Protein AF-A0A2U1USF0-F1 (afdb_monomer_lite)

Secondary structure (DSSP, 8-state):
---EE-SS-EEE---TTHHHHHHHHHH-TTTTTTS----SHHHHHHHHHHHHHHHTTS-----EESSS-----SSSSS--

InterPro domains:
  IPR000182 GNAT domain [PF13302] (8-55)
  IPR016181 Acyl-CoA N-acyltransferase [SSF55729] (1-57)

Sequence (80 aa):
MQTLFSPRLILRQWQPADRGAFAMICADPQAMEFLLPLPTADDSNGWIDRQIAHQATFIIIFSAGQERSCVLAYLLYKGE

Radius of gyration: 12.66 Å; chains: 1; bounding box: 35×25×28 Å

Foldseek 3Di:
DDWDDDPQWIQDQDDPVCLVVQQVCLCDCVLCVPADHQPDSVSSVVVSVVVVVVVVPDDDGDGDTPDDDDHDDRPDPPDD

Structure (mmCIF, N/CA/C/O backbone):
data_AF-A0A2U1USF0-F1
#
_entry.id   AF-A0A2U1USF0-F1
#
loop_
_atom_site.group_PDB
_atom_site.id
_atom_site.type_symbol
_atom_site.label_atom_id
_atom_site.label_alt_id
_atom_site.label_comp_id
_atom_site.label_asym_id
_atom_site.label_entity_id
_atom_site.label_seq_id
_atom_site.pdbx_PDB_ins_code
_atom_site.Cartn_x
_atom_site.Cartn_y
_atom_site.Cartn_z
_atom_site.occupancy
_atom_site.B_iso_or_equiv
_atom_site.auth_seq_id
_atom_site.auth_comp_id
_atom_site.auth_asym_id
_atom_site.auth_atom_id
_atom_site.pdbx_PDB_model_num
ATOM 1 N N . MET A 1 1 ? -0.767 -7.622 18.648 1.00 60.47 1 MET A N 1
ATOM 2 C CA . MET A 1 1 ? -0.838 -6.176 18.335 1.00 60.47 1 MET A CA 1
ATOM 3 C C . MET A 1 1 ? -2.295 -5.725 18.429 1.00 60.47 1 MET A C 1
ATOM 5 O O . MET A 1 1 ? -3.163 -6.536 18.130 1.00 60.47 1 MET A O 1
ATOM 9 N N . GLN A 1 2 ? -2.573 -4.502 18.890 1.00 69.62 2 GLN A N 1
ATOM 10 C CA . GLN A 1 2 ? -3.935 -4.017 19.170 1.00 69.62 2 GLN A CA 1
ATOM 11 C C . GLN A 1 2 ? -4.526 -3.261 17.967 1.00 69.62 2 GLN A C 1
ATOM 13 O O . GLN A 1 2 ? -3.820 -2.493 17.323 1.00 69.62 2 GLN A O 1
ATOM 18 N N . THR A 1 3 ? -5.812 -3.478 17.673 1.00 74.88 3 THR A N 1
ATOM 19 C CA . THR A 1 3 ? -6.579 -2.679 16.694 1.00 74.88 3 THR A CA 1
ATOM 20 C C . THR A 1 3 ? -7.209 -1.486 17.410 1.00 74.88 3 THR A C 1
ATOM 22 O O . THR A 1 3 ? -7.772 -1.667 18.492 1.00 74.88 3 THR A O 1
ATOM 25 N N . LEU A 1 4 ? -7.124 -0.286 16.828 1.00 76.31 4 LEU A N 1
ATOM 26 C CA . LEU A 1 4 ? -7.758 0.925 17.366 1.00 76.31 4 LEU A CA 1
ATOM 27 C C . LEU A 1 4 ? -8.986 1.303 16.536 1.00 76.31 4 LEU A C 1
ATOM 29 O O . LEU A 1 4 ? -9.017 1.111 15.323 1.00 76.31 4 LEU A O 1
ATOM 33 N N . PHE A 1 5 ? -9.999 1.848 17.200 1.00 78.75 5 PHE A N 1
ATOM 34 C CA . PHE A 1 5 ? -11.280 2.186 16.589 1.00 78.75 5 PHE A CA 1
ATOM 35 C C . PHE A 1 5 ? -11.635 3.645 16.866 1.00 78.75 5 PHE A C 1
ATOM 37 O O . PHE A 1 5 ? -11.353 4.186 17.933 1.00 78.75 5 PHE A O 1
ATOM 44 N N . SER A 1 6 ? -12.308 4.256 15.903 1.00 75.88 6 SER A N 1
ATOM 45 C CA . SER A 1 6 ? -13.017 5.527 16.013 1.00 75.88 6 SER A CA 1
ATOM 46 C C . SER A 1 6 ? -14.364 5.384 15.289 1.00 75.88 6 SER A C 1
ATOM 48 O O . SER A 1 6 ? -14.551 4.408 14.561 1.00 75.88 6 SER A O 1
ATOM 50 N N . PRO A 1 7 ? -15.300 6.340 15.413 1.00 86.06 7 PRO A N 1
ATOM 51 C CA . PRO A 1 7 ? -16.606 6.233 14.758 1.00 86.06 7 PRO A CA 1
ATOM 52 C C . PRO A 1 7 ? -16.569 6.089 13.228 1.00 86.06 7 PRO A C 1
ATOM 54 O O . PRO A 1 7 ? -17.535 5.607 12.651 1.00 86.06 7 PRO A O 1
ATOM 57 N N . ARG A 1 8 ? -15.484 6.525 12.573 1.00 70.81 8 ARG A N 1
ATOM 58 C CA . ARG A 1 8 ? -15.343 6.513 11.104 1.00 70.81 8 ARG A CA 1
ATOM 59 C C . ARG A 1 8 ? -14.183 5.660 10.596 1.00 70.81 8 ARG A C 1
ATOM 61 O O . ARG A 1 8 ? -14.152 5.293 9.434 1.00 70.81 8 ARG A O 1
ATOM 68 N N . LEU A 1 9 ? -13.210 5.348 11.452 1.00 76.31 9 LEU A N 1
ATOM 69 C CA . LEU A 1 9 ? -11.970 4.697 11.034 1.00 76.31 9 LEU A CA 1
ATOM 70 C C . LEU A 1 9 ? -11.576 3.573 11.980 1.00 76.31 9 LEU A C 1
ATOM 72 O O . LEU A 1 9 ? -11.645 3.712 13.204 1.00 76.31 9 LEU A O 1
ATOM 76 N N . ILE A 1 10 ? -11.086 2.496 11.375 1.00 75.19 10 ILE A N 1
ATOM 77 C CA . ILE A 1 10 ? -10.435 1.372 12.038 1.00 75.19 10 ILE A CA 1
ATOM 78 C C . ILE A 1 10 ? -8.958 1.434 11.684 1.00 75.19 10 ILE A C 1
ATOM 80 O O . ILE A 1 10 ? -8.602 1.636 10.527 1.00 75.19 10 ILE A O 1
ATOM 84 N N . LEU A 1 11 ? -8.117 1.230 12.684 1.00 74.44 11 LEU A N 1
ATOM 85 C CA . LEU A 1 11 ? -6.674 1.2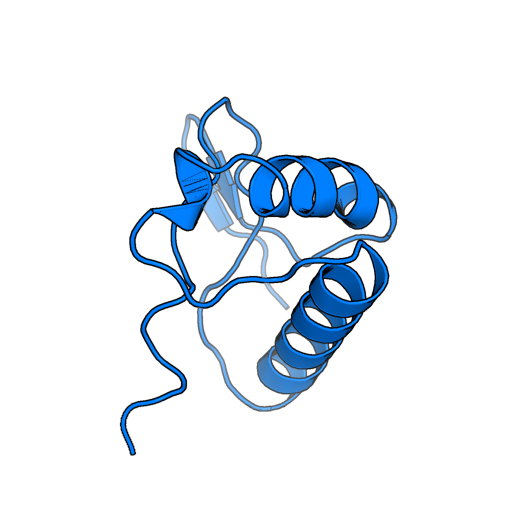31 12.577 1.00 74.44 11 LEU A CA 1
ATOM 86 C C . LEU A 1 11 ? -6.193 -0.187 12.929 1.00 74.44 11 LEU A C 1
ATOM 88 O O . LEU A 1 11 ? -6.090 -0.551 14.102 1.00 74.44 11 LEU A O 1
ATOM 92 N N . ARG A 1 12 ? -5.995 -1.017 11.899 1.00 81.06 12 ARG A N 1
ATOM 93 C CA . ARG A 1 12 ? -5.587 -2.430 11.988 1.00 81.06 12 ARG A CA 1
ATOM 94 C C . ARG A 1 12 ? -4.263 -2.732 11.275 1.00 81.06 12 ARG A C 1
ATOM 96 O O . ARG A 1 12 ? -3.851 -2.024 10.362 1.00 81.06 12 ARG A O 1
ATOM 103 N N . GLN A 1 13 ? -3.643 -3.864 11.605 1.00 81.12 13 GLN A N 1
ATOM 104 C CA . GLN A 1 13 ? -2.496 -4.353 10.834 1.00 81.12 13 GLN A CA 1
ATOM 105 C C . GLN A 1 13 ? -2.801 -4.466 9.333 1.00 81.12 13 GLN A C 1
ATOM 107 O O . GLN A 1 13 ? -3.930 -4.788 8.935 1.00 81.12 13 GLN A O 1
ATOM 112 N N . TRP A 1 14 ? -1.757 -4.235 8.533 1.00 81.38 14 TRP A N 1
ATOM 113 C CA . TRP A 1 14 ? -1.750 -4.499 7.098 1.00 81.38 14 TRP A CA 1
ATOM 114 C C . TRP A 1 14 ? -2.141 -5.951 6.816 1.00 81.38 14 TRP A C 1
ATOM 116 O O . TRP A 1 14 ? -1.709 -6.873 7.508 1.00 81.38 14 TRP A O 1
ATOM 126 N N . GLN A 1 15 ? -2.961 -6.143 5.791 1.00 83.50 15 GLN A N 1
ATOM 127 C CA . GLN A 1 15 ? -3.404 -7.439 5.293 1.00 83.50 15 GLN A CA 1
ATOM 128 C C . GLN A 1 15 ? -3.004 -7.586 3.821 1.00 83.50 15 GLN A C 1
ATOM 130 O O . GLN A 1 15 ? -2.884 -6.582 3.116 1.00 83.50 15 GLN A O 1
ATOM 135 N N . PRO A 1 16 ? -2.863 -8.820 3.300 1.00 87.69 16 PRO A N 1
ATOM 136 C CA . PRO A 1 16 ? -2.561 -9.038 1.885 1.00 87.69 16 PRO A CA 1
ATOM 137 C C . PRO A 1 16 ? -3.525 -8.320 0.927 1.00 87.69 16 PRO A C 1
ATOM 139 O O . PRO A 1 16 ? -3.103 -7.836 -0.119 1.00 87.69 16 PRO A O 1
ATOM 142 N N . ALA A 1 17 ? -4.799 -8.190 1.315 1.00 84.62 17 ALA A N 1
ATOM 143 C CA . ALA A 1 17 ? -5.829 -7.508 0.531 1.00 84.62 17 ALA A CA 1
ATOM 144 C C . ALA A 1 17 ? -5.597 -5.991 0.368 1.00 84.62 17 ALA A C 1
ATOM 146 O O . ALA A 1 17 ? -6.105 -5.398 -0.580 1.00 84.62 17 ALA A O 1
ATOM 147 N N . ASP A 1 18 ? -4.815 -5.359 1.248 1.00 83.06 18 ASP A N 1
ATOM 148 C CA . ASP A 1 18 ? -4.584 -3.908 1.217 1.00 83.06 18 ASP A CA 1
ATOM 149 C C . ASP A 1 18 ? -3.576 -3.494 0.136 1.00 83.06 18 ASP A C 1
ATOM 151 O O . ASP A 1 18 ? -3.548 -2.337 -0.280 1.00 83.06 18 ASP A O 1
ATOM 155 N N . ARG A 1 19 ? -2.755 -4.440 -0.341 1.00 88.19 19 ARG A N 1
ATOM 156 C CA . ARG A 1 19 ? -1.644 -4.184 -1.269 1.00 88.19 19 ARG A CA 1
ATOM 157 C C . ARG A 1 19 ? -2.101 -3.559 -2.582 1.00 88.19 19 ARG A C 1
ATOM 159 O O . ARG A 1 19 ? -1.516 -2.579 -3.028 1.00 88.19 19 ARG A O 1
ATOM 166 N N . GLY A 1 20 ? -3.174 -4.090 -3.170 1.00 87.44 20 GLY A N 1
ATOM 167 C CA . GLY A 1 20 ? -3.711 -3.574 -4.431 1.00 87.44 20 GLY A CA 1
ATOM 168 C C . GLY A 1 20 ? -4.247 -2.149 -4.293 1.00 87.44 20 GLY A C 1
ATOM 169 O O . GLY A 1 20 ? -3.923 -1.284 -5.101 1.00 87.44 20 GLY A O 1
ATOM 170 N N . ALA A 1 21 ? -5.017 -1.885 -3.233 1.00 85.19 21 ALA A N 1
ATOM 171 C CA . ALA A 1 21 ? -5.544 -0.550 -2.954 1.00 85.19 21 ALA A CA 1
ATOM 172 C C . ALA A 1 21 ? -4.424 0.462 -2.681 1.00 85.19 21 ALA A C 1
ATOM 174 O O . ALA A 1 21 ? -4.463 1.579 -3.192 1.00 85.19 21 ALA A O 1
ATOM 175 N N . PHE A 1 22 ? -3.403 0.058 -1.927 1.00 85.50 22 PHE A N 1
ATOM 176 C CA . PHE A 1 22 ? -2.257 0.908 -1.632 1.00 85.50 22 PHE A CA 1
ATOM 177 C C . PHE A 1 22 ? -1.419 1.219 -2.878 1.00 85.50 22 PHE A C 1
ATOM 179 O O . PHE A 1 22 ? -1.084 2.377 -3.099 1.00 85.50 22 PHE A O 1
ATOM 186 N N . ALA A 1 23 ? -1.150 0.230 -3.736 1.00 89.44 23 ALA A N 1
ATOM 187 C CA . ALA A 1 23 ? -0.434 0.453 -4.992 1.00 89.44 23 ALA A CA 1
ATOM 188 C C . ALA A 1 23 ? -1.167 1.445 -5.914 1.00 89.44 23 ALA A C 1
ATOM 190 O O . ALA A 1 23 ? -0.521 2.281 -6.538 1.00 89.44 23 ALA A O 1
ATOM 191 N N . MET A 1 24 ? -2.507 1.410 -5.961 1.00 86.19 24 MET A N 1
ATOM 192 C CA . MET A 1 24 ? -3.289 2.401 -6.716 1.00 86.19 24 MET A CA 1
ATOM 193 C C . MET A 1 24 ? -3.132 3.820 -6.158 1.00 86.19 24 MET A C 1
ATOM 195 O O . MET A 1 24 ? -3.016 4.759 -6.937 1.00 86.19 24 MET A O 1
ATOM 199 N N . ILE A 1 25 ? -3.087 3.978 -4.831 1.00 84.25 25 ILE A N 1
ATOM 200 C CA . ILE A 1 25 ? -2.825 5.276 -4.189 1.00 84.25 25 ILE A CA 1
ATOM 201 C C . ILE A 1 25 ? -1.404 5.751 -4.515 1.00 84.25 25 ILE A C 1
ATOM 203 O O . ILE A 1 25 ? -1.212 6.905 -4.873 1.00 84.25 25 ILE A O 1
ATOM 207 N N . CYS A 1 26 ? -0.409 4.864 -4.439 1.00 87.62 26 CYS A N 1
ATOM 208 C CA . CYS A 1 26 ? 0.977 5.189 -4.786 1.00 87.62 26 CYS A CA 1
ATOM 209 C C . CYS A 1 26 ? 1.180 5.524 -6.270 1.00 87.62 26 CYS A C 1
ATOM 211 O O . CYS A 1 26 ? 2.149 6.195 -6.611 1.00 87.62 26 CYS A O 1
ATOM 213 N N . ALA A 1 27 ? 0.300 5.049 -7.149 1.00 89.50 27 ALA A N 1
ATOM 214 C CA . ALA A 1 27 ? 0.334 5.369 -8.570 1.00 89.50 27 ALA A CA 1
ATOM 215 C C . ALA A 1 27 ? -0.354 6.705 -8.902 1.00 89.50 27 ALA A C 1
ATOM 217 O O . ALA A 1 27 ? -0.153 7.219 -10.001 1.00 89.50 27 ALA A O 1
ATOM 218 N N . A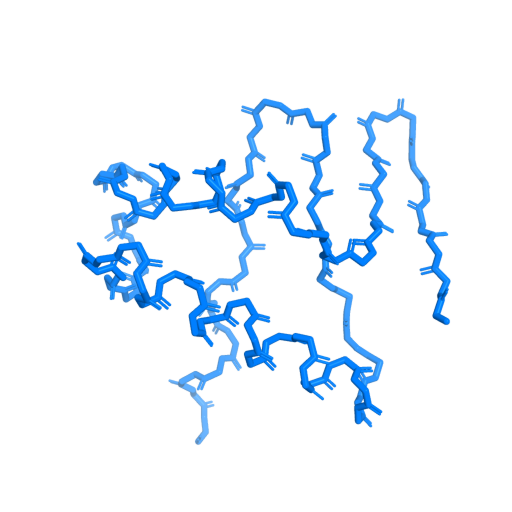SP A 1 28 ? -1.159 7.261 -7.989 1.00 87.75 28 ASP A N 1
ATOM 219 C CA . ASP A 1 28 ? -1.845 8.538 -8.184 1.00 87.75 28 ASP A CA 1
ATOM 220 C C . ASP A 1 28 ? -0.861 9.714 -8.003 1.00 87.75 28 ASP A C 1
ATOM 222 O O . ASP A 1 28 ? -0.385 9.958 -6.887 1.00 87.75 28 ASP A O 1
ATOM 226 N N . PRO A 1 29 ? -0.562 10.489 -9.066 1.00 88.56 29 PRO A N 1
ATOM 227 C CA . PRO A 1 29 ? 0.359 11.620 -8.981 1.00 88.56 29 PRO A CA 1
ATOM 228 C C . PRO A 1 29 ? -0.097 12.702 -7.998 1.00 88.56 29 PRO A C 1
ATOM 230 O O . PRO A 1 29 ? 0.750 13.372 -7.412 1.00 88.56 29 PRO A O 1
ATOM 233 N N . GLN A 1 30 ? -1.409 12.869 -7.796 1.00 88.12 30 GLN A N 1
ATOM 234 C CA . GLN A 1 30 ? -1.938 13.840 -6.839 1.00 88.12 30 GLN A CA 1
ATOM 235 C C . GLN A 1 30 ? -1.695 13.379 -5.398 1.00 88.12 30 GLN A C 1
ATOM 237 O O . GLN A 1 30 ? -1.308 14.176 -4.547 1.00 88.12 30 GLN A O 1
ATOM 242 N N . ALA A 1 31 ? -1.874 12.087 -5.118 1.00 83.38 31 ALA A N 1
ATOM 243 C CA . ALA 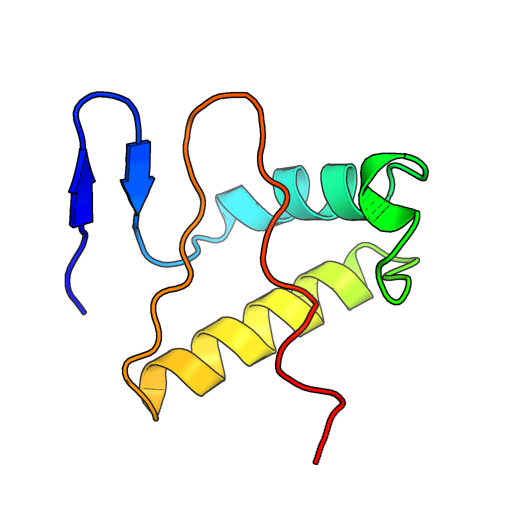A 1 31 ? -1.585 11.524 -3.801 1.00 83.38 31 ALA A CA 1
ATOM 244 C C . ALA A 1 31 ? -0.082 11.558 -3.468 1.00 83.38 31 ALA A C 1
ATOM 246 O O . ALA A 1 31 ? 0.291 11.679 -2.299 1.00 83.38 31 ALA A O 1
ATOM 247 N N . MET A 1 32 ? 0.774 11.468 -4.491 1.00 86.31 32 MET A N 1
ATOM 248 C CA . MET A 1 32 ? 2.230 11.394 -4.358 1.00 86.31 32 MET A CA 1
ATOM 249 C C . MET A 1 32 ? 2.966 12.729 -4.543 1.00 86.31 32 MET A C 1
ATOM 251 O O . MET A 1 32 ? 4.190 12.734 -4.443 1.00 86.31 32 MET A O 1
ATOM 255 N N . GLU A 1 33 ? 2.266 13.850 -4.763 1.00 88.88 33 GLU A N 1
ATOM 256 C CA . GLU A 1 33 ? 2.847 15.164 -5.115 1.00 88.88 33 GLU A CA 1
ATOM 257 C C . GLU A 1 33 ? 4.015 15.596 -4.205 1.00 88.88 33 GLU A C 1
ATOM 259 O O . GLU A 1 33 ? 4.991 16.186 -4.667 1.00 88.88 33 GLU A O 1
ATOM 264 N N . PHE A 1 34 ? 3.944 15.248 -2.917 1.00 87.69 34 PHE A N 1
ATOM 265 C CA . PHE A 1 34 ? 4.931 15.626 -1.898 1.00 87.69 34 PHE A CA 1
ATOM 266 C C . PHE A 1 34 ? 5.675 14.433 -1.277 1.00 87.69 34 PHE A C 1
ATOM 268 O O . PHE A 1 34 ? 6.349 14.587 -0.256 1.00 87.69 34 PHE A O 1
ATOM 275 N N . LEU A 1 35 ? 5.522 13.232 -1.836 1.00 82.94 35 LEU A N 1
ATOM 276 C CA . LEU A 1 35 ? 6.073 11.987 -1.290 1.00 82.94 35 LEU A CA 1
ATOM 277 C C . LEU A 1 35 ? 7.192 11.461 -2.198 1.00 82.94 35 LEU A C 1
ATOM 279 O O . LEU A 1 35 ? 7.246 11.797 -3.380 1.00 82.94 35 LEU A O 1
ATOM 283 N N . LEU A 1 36 ? 8.099 10.618 -1.675 1.00 84.31 36 LEU A N 1
ATOM 284 C CA . LEU A 1 36 ? 9.034 9.947 -2.588 1.00 84.31 36 LEU A CA 1
ATOM 285 C C . LEU A 1 36 ? 8.247 8.923 -3.410 1.00 84.31 36 LEU A C 1
ATOM 287 O O . LEU A 1 36 ? 7.455 8.174 -2.836 1.00 84.31 36 LEU A O 1
ATOM 291 N N . PRO A 1 37 ? 8.469 8.862 -4.727 1.00 82.62 37 PRO A N 1
ATOM 292 C CA . PRO A 1 37 ? 7.692 8.001 -5.598 1.00 82.62 37 PRO A CA 1
ATOM 293 C C . PRO A 1 37 ? 7.931 6.517 -5.294 1.00 82.62 37 PRO A C 1
ATOM 295 O O . PRO A 1 37 ? 9.058 6.092 -5.034 1.00 82.62 37 PRO A O 1
ATOM 298 N N . LEU A 1 38 ? 6.857 5.734 -5.399 1.00 89.62 38 LEU A N 1
ATOM 299 C CA . LEU A 1 38 ? 6.861 4.271 -5.433 1.00 89.62 38 LEU A CA 1
ATOM 300 C C . LEU A 1 38 ? 6.314 3.859 -6.811 1.00 89.62 38 LEU A C 1
ATOM 302 O O . LEU A 1 38 ? 5.110 3.655 -6.951 1.00 89.62 38 LEU A O 1
ATOM 306 N N . PRO A 1 39 ? 7.163 3.857 -7.857 1.00 81.88 39 PRO A N 1
ATOM 307 C CA . PRO A 1 39 ? 6.714 3.825 -9.251 1.00 81.88 39 PRO A CA 1
ATOM 308 C C . PRO A 1 39 ? 6.120 2.481 -9.679 1.00 81.88 39 PRO A C 1
ATOM 310 O O . PRO A 1 39 ? 5.438 2.413 -10.701 1.00 81.88 39 PRO A O 1
ATOM 313 N N . THR A 1 40 ? 6.381 1.410 -8.929 1.00 92.75 40 THR A N 1
ATOM 314 C CA . THR A 1 40 ? 5.867 0.072 -9.224 1.00 92.75 40 THR A CA 1
ATOM 315 C C . THR A 1 40 ? 5.057 -0.490 -8.059 1.00 92.75 40 THR A C 1
ATOM 317 O O . THR A 1 40 ? 5.260 -0.134 -6.898 1.00 92.75 40 THR A O 1
ATOM 320 N N . ALA A 1 41 ? 4.162 -1.435 -8.361 1.00 91.38 41 ALA A N 1
ATOM 321 C CA . ALA A 1 41 ? 3.433 -2.168 -7.327 1.00 91.38 41 ALA A CA 1
ATOM 322 C C . ALA A 1 41 ? 4.380 -2.937 -6.384 1.00 91.38 41 ALA A C 1
ATOM 324 O O . ALA A 1 41 ? 4.073 -3.089 -5.202 1.00 91.38 41 ALA A O 1
ATOM 325 N N . ASP A 1 42 ? 5.538 -3.382 -6.879 1.00 95.06 42 ASP A N 1
ATOM 326 C CA . ASP A 1 42 ? 6.556 -4.054 -6.068 1.00 95.06 42 ASP A CA 1
ATOM 327 C C . ASP A 1 42 ? 7.235 -3.094 -5.085 1.00 95.06 42 ASP A C 1
ATOM 329 O O . ASP A 1 42 ? 7.467 -3.468 -3.934 1.00 95.06 42 ASP A O 1
ATOM 333 N N . ASP A 1 43 ? 7.457 -1.834 -5.470 1.00 92.69 43 ASP A N 1
ATOM 334 C CA . ASP A 1 43 ? 7.960 -0.802 -4.555 1.00 92.69 43 ASP A CA 1
ATOM 335 C C . ASP A 1 43 ? 6.955 -0.525 -3.428 1.00 92.69 43 ASP A C 1
ATOM 337 O O . ASP A 1 43 ? 7.329 -0.483 -2.249 1.00 92.69 43 ASP A O 1
ATOM 341 N N . SER A 1 44 ? 5.665 -0.413 -3.764 1.00 91.50 44 SER A N 1
ATOM 342 C CA . SER A 1 44 ? 4.579 -0.294 -2.781 1.00 91.50 44 SER A CA 1
ATOM 343 C C . SER A 1 44 ? 4.500 -1.510 -1.857 1.00 91.50 44 SER A C 1
ATOM 345 O O . SER A 1 44 ? 4.340 -1.361 -0.642 1.00 91.50 44 SER A O 1
ATOM 347 N N . ASN A 1 45 ? 4.664 -2.716 -2.402 1.00 93.06 45 ASN A N 1
ATOM 348 C CA . ASN A 1 45 ? 4.673 -3.952 -1.626 1.00 93.06 45 ASN A CA 1
ATOM 349 C C . ASN A 1 45 ? 5.862 -4.028 -0.668 1.00 93.06 45 ASN A C 1
ATOM 351 O O . ASN A 1 45 ? 5.667 -4.352 0.506 1.00 93.06 45 ASN A O 1
ATOM 355 N N . GLY A 1 46 ? 7.058 -3.677 -1.140 1.00 92.00 46 GLY A N 1
ATOM 356 C CA . GLY A 1 46 ? 8.263 -3.630 -0.320 1.00 92.00 46 GLY A CA 1
ATOM 357 C C . GLY A 1 46 ? 8.194 -2.548 0.757 1.00 92.00 46 GLY A C 1
ATOM 358 O O . GLY A 1 46 ? 8.785 -2.697 1.827 1.00 92.00 46 GLY A O 1
ATOM 359 N N . TRP A 1 47 ? 7.455 -1.460 0.528 1.00 89.19 47 TRP A N 1
ATOM 360 C CA . TRP A 1 47 ? 7.162 -0.481 1.574 1.00 89.19 47 TRP A CA 1
ATOM 361 C C . TRP A 1 47 ? 6.257 -1.072 2.666 1.00 89.19 47 TRP A C 1
ATOM 363 O O . TRP A 1 47 ? 6.594 -0.963 3.844 1.00 89.19 47 TRP A O 1
ATOM 373 N N . ILE A 1 48 ? 5.177 -1.777 2.302 1.00 88.00 48 ILE A N 1
ATOM 374 C CA . ILE A 1 48 ? 4.318 -2.488 3.271 1.00 88.00 48 ILE A CA 1
ATOM 375 C C . ILE A 1 48 ? 5.133 -3.501 4.088 1.00 88.00 48 ILE A C 1
ATOM 377 O O . ILE A 1 48 ? 4.983 -3.557 5.309 1.00 88.00 48 ILE A O 1
ATOM 381 N N . ASP A 1 49 ? 6.029 -4.257 3.450 1.00 90.69 49 ASP A N 1
ATOM 382 C CA . ASP A 1 49 ? 6.872 -5.240 4.143 1.00 90.69 49 ASP A CA 1
ATOM 383 C C . ASP A 1 49 ? 7.778 -4.579 5.187 1.00 90.69 49 ASP A C 1
ATOM 385 O O . ASP A 1 49 ? 7.882 -5.064 6.317 1.00 90.69 49 ASP A O 1
ATOM 389 N N . ARG A 1 50 ? 8.372 -3.424 4.853 1.00 85.75 50 ARG A N 1
ATOM 390 C CA . ARG A 1 50 ? 9.150 -2.623 5.811 1.00 85.75 50 ARG A CA 1
ATOM 391 C C . ARG A 1 50 ? 8.295 -2.154 6.984 1.00 85.75 50 ARG A C 1
ATOM 393 O O . ARG A 1 50 ? 8.755 -2.229 8.120 1.00 85.75 50 ARG A O 1
ATOM 400 N N . GLN A 1 51 ? 7.057 -1.728 6.737 1.00 82.94 51 GLN A N 1
ATOM 401 C CA . GLN A 1 51 ? 6.147 -1.303 7.804 1.00 82.94 51 GLN A CA 1
ATOM 402 C C . GLN A 1 51 ? 5.752 -2.464 8.724 1.00 82.94 51 GLN A C 1
ATOM 404 O O . GLN A 1 51 ? 5.744 -2.295 9.944 1.00 82.94 51 GLN A O 1
ATOM 409 N N . ILE A 1 52 ? 5.472 -3.646 8.169 1.00 81.75 52 ILE A N 1
ATOM 410 C CA . ILE A 1 52 ? 5.177 -4.858 8.950 1.00 81.75 52 ILE A CA 1
ATOM 411 C C . ILE A 1 52 ? 6.390 -5.250 9.803 1.00 81.75 52 ILE A C 1
ATOM 413 O O . ILE A 1 52 ? 6.241 -5.505 10.999 1.00 81.75 52 ILE A O 1
ATOM 417 N N . ALA A 1 53 ? 7.592 -5.249 9.218 1.00 81.44 53 ALA A N 1
ATOM 418 C CA . ALA A 1 53 ? 8.828 -5.548 9.938 1.00 81.44 53 ALA A CA 1
ATOM 419 C C . ALA A 1 53 ? 9.100 -4.529 11.059 1.00 81.44 53 ALA A C 1
ATOM 421 O O . ALA A 1 53 ? 9.429 -4.914 12.178 1.00 81.44 53 ALA A O 1
ATOM 422 N N . HIS A 1 54 ? 8.891 -3.237 10.795 1.00 73.06 54 HIS A N 1
ATOM 423 C CA . HIS A 1 54 ? 9.080 -2.172 11.778 1.00 73.06 54 HIS A CA 1
ATOM 424 C C . HIS A 1 54 ? 8.091 -2.273 12.955 1.00 73.06 54 HIS A C 1
ATOM 426 O O . HIS A 1 54 ? 8.482 -2.103 14.111 1.00 73.06 54 HIS A O 1
ATOM 432 N N . GLN A 1 55 ? 6.823 -2.609 12.690 1.00 63.50 55 GLN A N 1
ATOM 433 C CA . GLN A 1 55 ? 5.802 -2.829 13.727 1.00 63.50 55 GLN A CA 1
ATOM 434 C C . GLN A 1 55 ? 6.121 -4.008 14.655 1.00 63.50 55 GLN A C 1
ATOM 436 O O . GLN A 1 55 ? 5.657 -4.030 15.796 1.00 63.50 55 GLN A O 1
ATOM 441 N N . ALA A 1 56 ? 6.908 -4.983 14.194 1.00 58.88 56 ALA A N 1
ATOM 442 C CA . ALA A 1 56 ? 7.370 -6.081 15.036 1.00 58.88 56 ALA A CA 1
ATOM 443 C C . ALA A 1 56 ? 8.433 -5.636 16.061 1.00 58.88 56 ALA A C 1
ATOM 445 O O . ALA A 1 56 ? 8.641 -6.330 17.054 1.00 58.88 56 ALA A O 1
ATOM 446 N N . THR A 1 57 ? 9.096 -4.494 15.839 1.00 45.84 57 THR A N 1
ATOM 447 C CA . THR A 1 57 ? 10.208 -4.000 16.669 1.00 45.84 57 THR A CA 1
ATOM 448 C C . THR A 1 57 ? 9.838 -2.773 17.513 1.00 45.84 57 THR A C 1
ATOM 450 O O . THR A 1 57 ? 10.293 -2.674 18.650 1.00 45.84 57 THR A O 1
ATOM 453 N N . PHE A 1 58 ? 8.991 -1.862 17.017 1.00 39.38 58 PHE A N 1
ATOM 454 C CA . PHE A 1 58 ? 8.622 -0.619 17.710 1.00 39.38 58 PHE A CA 1
ATOM 455 C C . PHE A 1 58 ? 7.112 -0.336 17.638 1.00 39.38 58 PHE A C 1
ATOM 457 O O . PHE A 1 58 ? 6.475 -0.516 16.600 1.00 39.38 58 PHE A O 1
ATOM 464 N N . ILE A 1 59 ? 6.527 0.162 18.737 1.00 35.81 59 ILE A N 1
ATOM 465 C CA . ILE A 1 59 ? 5.123 0.605 18.784 1.00 35.81 59 ILE A CA 1
ATOM 466 C C . ILE A 1 59 ? 5.035 1.983 18.114 1.00 35.81 59 ILE A C 1
ATOM 468 O O . ILE A 1 59 ? 5.177 3.007 18.776 1.00 35.81 59 ILE A O 1
ATOM 472 N N . ILE A 1 60 ? 4.806 2.019 16.799 1.00 42.03 60 ILE A N 1
ATOM 473 C CA . ILE A 1 60 ? 4.369 3.232 16.092 1.00 42.03 60 ILE A CA 1
ATOM 474 C C . ILE A 1 60 ? 3.126 2.913 15.259 1.00 42.03 60 ILE A C 1
ATOM 476 O O . ILE A 1 60 ? 2.990 1.849 14.652 1.00 42.03 60 ILE A O 1
ATOM 480 N N . ILE A 1 61 ? 2.184 3.849 15.303 1.00 41.75 61 ILE A N 1
ATOM 481 C CA . ILE A 1 61 ? 0.799 3.716 14.881 1.00 41.75 61 ILE A CA 1
ATOM 482 C C . ILE A 1 61 ? 0.697 3.958 13.365 1.00 41.75 61 ILE A C 1
ATOM 484 O O . ILE A 1 61 ? 0.615 5.098 12.921 1.00 41.75 61 ILE A O 1
ATOM 488 N N . PHE A 1 62 ? 0.679 2.892 12.563 1.00 51.69 62 PHE A N 1
ATOM 489 C CA . PHE A 1 62 ? 0.377 2.969 11.130 1.00 51.69 62 PHE A CA 1
ATOM 490 C C . PHE A 1 62 ? -0.691 1.938 10.802 1.00 51.69 62 PHE A C 1
ATOM 49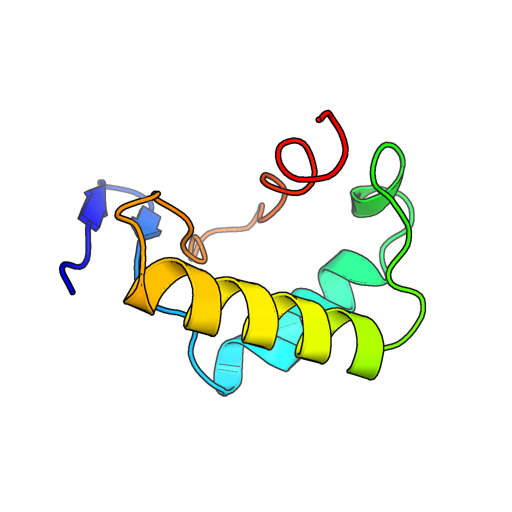2 O O . PHE A 1 62 ? -0.464 0.734 10.955 1.00 51.69 62 PHE A O 1
ATOM 499 N N . SER A 1 63 ? -1.867 2.367 10.363 1.00 46.00 63 SER A N 1
ATOM 500 C CA . SER A 1 63 ? -2.841 1.413 9.852 1.00 46.00 63 SER A CA 1
ATOM 501 C C . SER A 1 63 ? -3.735 1.996 8.780 1.00 46.00 63 SER A C 1
ATOM 503 O O . SER A 1 63 ? -4.026 3.190 8.769 1.00 46.00 63 SER A O 1
ATOM 505 N N . ALA A 1 64 ? -4.171 1.103 7.897 1.00 45.81 64 ALA A N 1
ATOM 506 C CA . ALA A 1 64 ? -5.078 1.391 6.803 1.00 45.81 64 ALA A CA 1
ATOM 507 C C . ALA A 1 64 ? -6.436 1.857 7.346 1.00 45.81 64 ALA A C 1
ATOM 509 O O . ALA A 1 64 ? -7.125 1.098 8.028 1.00 45.81 64 ALA A O 1
ATOM 510 N N . GLY A 1 65 ? -6.804 3.103 7.045 1.00 44.97 65 GLY A N 1
ATOM 511 C CA . GLY A 1 65 ? -8.112 3.660 7.367 1.00 44.97 65 GLY A CA 1
ATOM 512 C C . GLY A 1 65 ? -9.139 3.248 6.319 1.00 44.97 65 GLY A C 1
ATOM 513 O O . GLY A 1 65 ? -9.017 3.593 5.147 1.00 44.97 65 GLY A O 1
ATOM 514 N N . GLN A 1 66 ? -10.180 2.526 6.719 1.00 42.25 66 GLN A N 1
ATOM 515 C CA . GLN A 1 66 ? -11.259 2.157 5.806 1.00 42.25 66 GLN A CA 1
ATOM 516 C C . GLN A 1 66 ? -12.326 3.261 5.726 1.00 42.25 66 GLN A C 1
ATOM 518 O O . GLN A 1 66 ? -13.447 3.057 6.163 1.00 42.25 66 GLN A O 1
ATOM 523 N N . GLU A 1 67 ? -11.976 4.425 5.164 1.00 37.28 67 GLU A N 1
ATOM 524 C CA . GLU A 1 67 ? -12.933 5.368 4.556 1.00 37.28 67 GLU A CA 1
ATOM 525 C C . GLU A 1 67 ? -12.204 6.402 3.665 1.00 37.28 67 GLU A C 1
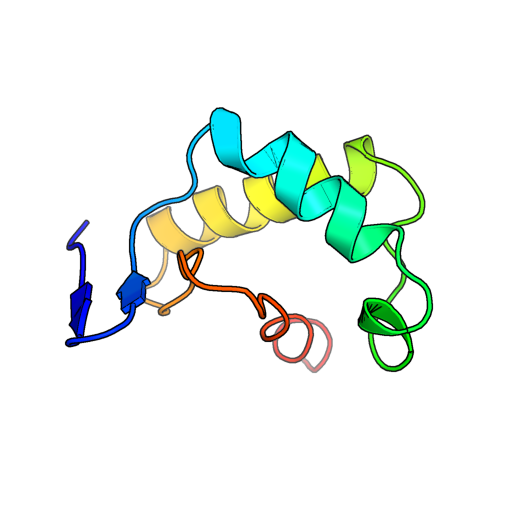ATOM 527 O O . GLU A 1 67 ? -11.428 7.211 4.158 1.00 37.28 67 GLU A O 1
ATOM 532 N N . ARG A 1 68 ? -12.441 6.318 2.344 1.00 36.66 68 ARG A N 1
ATOM 533 C CA . ARG A 1 68 ? -12.239 7.265 1.210 1.00 36.66 68 ARG A CA 1
ATOM 534 C C . ARG A 1 68 ? -11.071 8.278 1.124 1.00 36.66 68 ARG A C 1
ATOM 536 O O . ARG A 1 68 ? -10.974 8.905 0.078 1.00 36.66 68 ARG A O 1
ATOM 543 N N . SER A 1 69 ? -10.143 8.382 2.068 1.00 37.62 69 SER A N 1
ATOM 544 C CA . SER A 1 69 ? -8.906 9.166 1.907 1.00 37.62 69 SER A CA 1
ATOM 545 C C . SER A 1 69 ? -7.772 8.532 2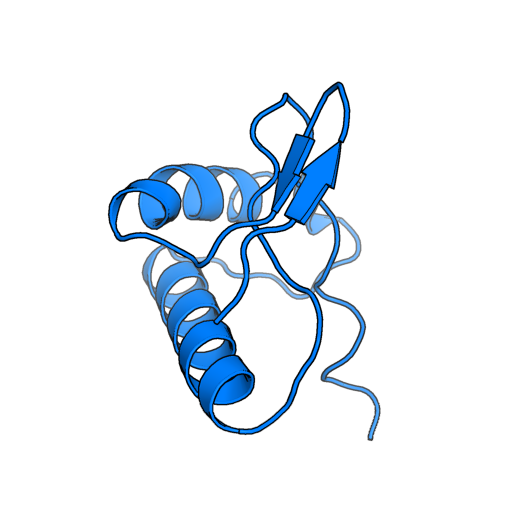.708 1.00 37.62 69 SER A C 1
ATOM 547 O O . SER A 1 69 ? -7.603 8.807 3.892 1.00 37.62 69 SER A O 1
ATOM 549 N N . CYS A 1 70 ? -6.983 7.670 2.066 1.00 35.88 70 CYS A N 1
ATOM 550 C CA . CYS A 1 70 ? -5.759 7.119 2.644 1.00 35.88 70 CYS A CA 1
ATOM 551 C C . CYS A 1 70 ? -4.545 7.829 2.048 1.00 35.88 70 CYS A C 1
ATOM 553 O O . CYS A 1 70 ? -3.931 7.329 1.117 1.00 35.88 70 CYS A O 1
ATOM 555 N N . VAL A 1 71 ? -4.174 8.979 2.601 1.00 42.94 71 VAL A N 1
ATOM 556 C CA . VAL A 1 71 ? -2.818 9.517 2.449 1.00 42.94 71 VAL A CA 1
ATOM 557 C C . VAL A 1 71 ? -2.427 10.072 3.800 1.00 42.94 71 VAL A C 1
ATOM 559 O O . VAL A 1 71 ? -2.974 11.088 4.201 1.00 42.94 71 VAL A O 1
ATOM 562 N N . LEU A 1 72 ? -1.533 9.391 4.516 1.00 39.44 72 LEU A N 1
ATOM 563 C CA . LEU A 1 72 ? -0.617 10.004 5.485 1.00 39.44 72 LEU A CA 1
ATOM 564 C C . LEU A 1 72 ? 0.212 8.910 6.154 1.00 39.44 72 LEU A C 1
ATOM 566 O O . LEU A 1 72 ? -0.246 8.281 7.100 1.00 39.44 72 LEU A O 1
ATOM 570 N N . ALA A 1 73 ? 1.429 8.698 5.648 1.00 43.25 73 ALA A N 1
ATOM 571 C CA . ALA A 1 73 ? 2.620 8.434 6.466 1.00 43.25 73 ALA A CA 1
ATOM 572 C C . ALA A 1 73 ? 3.836 8.109 5.581 1.00 43.25 73 ALA A C 1
ATOM 574 O O . ALA A 1 73 ? 4.380 7.014 5.651 1.00 43.25 73 ALA A O 1
ATOM 575 N N . TYR A 1 74 ? 4.283 9.052 4.749 1.00 35.31 74 TYR A N 1
ATOM 576 C CA . TYR A 1 74 ? 5.560 8.913 4.029 1.00 35.31 74 TYR A CA 1
ATOM 577 C C . TYR A 1 74 ? 6.714 9.697 4.693 1.00 35.31 74 TYR A C 1
ATOM 579 O O . TYR A 1 74 ? 7.873 9.522 4.340 1.00 35.31 74 TYR A O 1
ATOM 587 N N . LEU A 1 75 ? 6.428 10.560 5.677 1.00 31.38 75 LEU A N 1
ATOM 588 C CA . LEU A 1 75 ? 7.337 11.655 6.052 1.00 31.38 75 LEU A CA 1
ATOM 589 C C . LEU A 1 75 ? 8.322 11.400 7.209 1.00 31.38 75 LEU A C 1
ATOM 591 O O . LEU A 1 75 ? 9.084 12.304 7.520 1.00 31.38 75 LEU A O 1
ATOM 595 N N . LEU A 1 76 ? 8.370 10.222 7.845 1.00 34.75 76 LEU A N 1
ATOM 596 C CA . LEU A 1 76 ? 9.185 10.047 9.068 1.00 34.75 76 LEU A CA 1
ATOM 597 C C . LEU A 1 76 ? 10.434 9.154 8.954 1.00 34.75 76 LEU A C 1
ATOM 599 O O . LEU A 1 76 ? 11.118 8.997 9.955 1.00 34.75 76 LEU A O 1
ATOM 603 N N . TYR A 1 77 ? 10.785 8.596 7.785 1.00 35.47 77 TYR A N 1
ATOM 604 C CA . TYR A 1 77 ? 11.939 7.668 7.686 1.00 35.47 77 TYR A CA 1
ATOM 605 C C . TYR A 1 77 ? 13.088 8.107 6.755 1.00 35.47 77 TYR A C 1
ATOM 607 O O . TYR A 1 77 ? 13.984 7.324 6.450 1.00 35.47 77 TYR A O 1
ATOM 615 N N . LYS A 1 78 ? 13.113 9.359 6.287 1.00 30.88 78 LYS A N 1
ATOM 616 C CA . LYS A 1 78 ? 14.272 9.907 5.547 1.00 30.88 78 LYS A CA 1
ATOM 617 C C . LYS A 1 78 ? 14.723 11.251 6.106 1.00 30.88 78 LYS A C 1
ATOM 619 O O . LYS A 1 78 ? 14.940 12.205 5.369 1.00 30.88 78 LYS A O 1
ATOM 624 N N . GLY A 1 79 ? 14.847 11.305 7.423 1.00 35.19 79 GLY A N 1
ATOM 625 C CA . GLY A 1 79 ? 15.354 12.472 8.120 1.00 35.19 79 GLY A CA 1
ATOM 626 C C . GLY A 1 79 ? 15.985 12.118 9.452 1.00 35.19 79 GLY A C 1
ATOM 627 O O . GLY A 1 79 ? 15.618 12.770 10.411 1.00 35.19 79 GLY A O 1
ATOM 628 N N . GLU A 1 80 ? 16.844 11.090 9.484 1.00 33.66 80 GLU A N 1
ATOM 629 C CA . GLU A 1 80 ? 18.127 11.017 10.216 1.00 33.66 80 GLU A CA 1
ATOM 630 C C . GLU A 1 80 ? 19.045 10.021 9.485 1.00 33.66 80 GLU A C 1
ATOM 632 O O . GLU A 1 80 ? 18.527 8.984 9.001 1.00 33.66 80 GLU A O 1
#

Organism: NCBI:txid1121120

pLDDT: mean 70.07, std 21.32, range [30.88, 95.06]